Protein AF-A0A846C108-F1 (afdb_monomer_lite)

Structure (mmCIF, N/CA/C/O backbone):
data_AF-A0A846C108-F1
#
_entry.id   AF-A0A846C108-F1
#
loop_
_atom_site.group_PDB
_atom_site.id
_atom_site.type_symbol
_atom_site.label_atom_id
_atom_site.label_alt_id
_atom_site.label_comp_id
_atom_site.label_asym_id
_atom_site.label_entity_id
_atom_site.label_seq_id
_atom_site.pdbx_PDB_ins_code
_atom_site.Cartn_x
_atom_si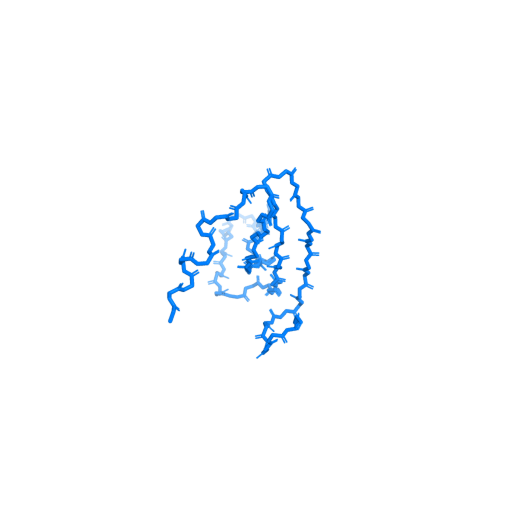te.Cartn_y
_atom_site.Cartn_z
_atom_site.occupancy
_atom_site.B_iso_or_equiv
_atom_site.auth_seq_id
_atom_site.auth_comp_id
_atom_site.auth_asym_id
_atom_site.auth_atom_id
_atom_site.pdbx_PDB_model_num
ATOM 1 N N . MET A 1 1 ? -26.975 14.475 4.589 1.00 59.34 1 MET A N 1
ATOM 2 C CA . MET A 1 1 ? -26.306 14.242 5.888 1.00 59.34 1 MET A CA 1
ATOM 3 C C . MET A 1 1 ? -24.812 14.190 5.628 1.00 59.34 1 MET A C 1
ATOM 5 O O . MET A 1 1 ? -24.405 13.411 4.773 1.00 59.34 1 MET A O 1
ATOM 9 N N . ASN A 1 2 ? -24.030 15.063 6.260 1.00 72.31 2 ASN A N 1
ATOM 10 C CA . ASN A 1 2 ? -22.595 15.159 6.003 1.00 72.31 2 ASN A CA 1
ATOM 11 C C . ASN A 1 2 ? -21.887 13.917 6.588 1.00 72.31 2 ASN A C 1
ATOM 13 O O . ASN A 1 2 ? -22.065 13.652 7.779 1.00 72.31 2 ASN A O 1
ATOM 17 N N . PRO A 1 3 ? -21.117 13.135 5.805 1.00 67.25 3 PRO A N 1
ATOM 18 C CA . PRO A 1 3 ? -20.420 11.955 6.318 1.00 67.25 3 PRO A CA 1
ATOM 19 C C . PRO A 1 3 ? -19.538 12.274 7.531 1.00 67.25 3 PRO A C 1
ATOM 21 O O . PRO A 1 3 ? -19.519 11.490 8.475 1.00 67.25 3 PRO A O 1
ATOM 24 N N . TYR A 1 4 ? -18.919 13.457 7.579 1.00 71.69 4 TYR A N 1
ATOM 25 C CA . TYR A 1 4 ? -18.052 13.873 8.686 1.00 71.69 4 TYR A CA 1
ATOM 26 C C . TYR A 1 4 ? -18.781 14.036 10.028 1.00 71.69 4 TYR A C 1
ATOM 28 O O . TYR A 1 4 ? -18.161 13.889 11.078 1.00 71.69 4 TYR A O 1
ATOM 36 N N . GLU A 1 5 ? -20.092 14.293 10.034 1.00 76.31 5 GLU A N 1
ATOM 37 C CA . GLU A 1 5 ? -20.858 14.386 11.285 1.00 76.31 5 GLU A CA 1
ATOM 38 C C . GLU A 1 5 ? -21.060 13.024 11.954 1.00 76.31 5 GLU A C 1
ATOM 40 O O . GLU A 1 5 ? -21.155 12.962 13.176 1.00 76.31 5 GLU A O 1
ATOM 45 N N . LYS A 1 6 ? -21.071 11.928 11.182 1.00 72.75 6 LYS A N 1
ATOM 46 C CA . LYS A 1 6 ? -21.214 10.567 11.728 1.00 72.75 6 LYS A CA 1
ATOM 47 C C . LYS A 1 6 ? -19.926 10.036 12.353 1.00 72.75 6 LYS A C 1
ATOM 49 O O . LYS A 1 6 ? -19.995 9.248 13.287 1.00 72.75 6 LYS A O 1
ATOM 54 N N . VAL A 1 7 ? -18.768 10.457 11.842 1.00 75.75 7 VAL A N 1
ATOM 55 C CA . VAL A 1 7 ? -17.455 9.948 12.285 1.00 75.75 7 VAL A CA 1
ATOM 56 C C . VAL A 1 7 ? -1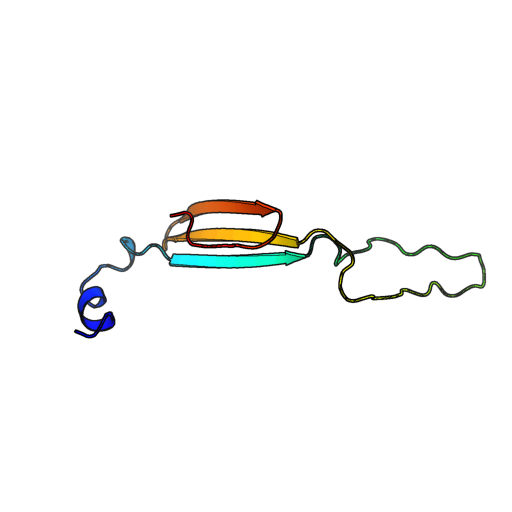6.920 10.711 13.504 1.00 75.75 7 VAL A C 1
ATOM 58 O O . VAL A 1 7 ? -16.049 10.209 14.200 1.00 75.75 7 VAL A O 1
ATOM 61 N N . LYS A 1 8 ? -17.468 11.898 13.814 1.00 77.44 8 LYS A N 1
ATOM 62 C CA . LYS A 1 8 ? -17.006 12.761 14.920 1.00 77.44 8 LYS A CA 1
ATOM 63 C C . LYS A 1 8 ? -17.000 12.100 16.303 1.00 77.44 8 LYS A C 1
ATOM 65 O O . LYS A 1 8 ? -16.215 12.514 17.143 1.00 77.44 8 LYS A O 1
ATOM 70 N N . ASN A 1 9 ? -17.870 11.116 16.532 1.00 84.81 9 ASN A N 1
ATOM 71 C CA . ASN A 1 9 ? -18.014 10.441 17.825 1.00 84.81 9 ASN A CA 1
ATOM 72 C C . ASN A 1 9 ? -17.390 9.035 17.846 1.00 84.81 9 ASN A C 1
ATOM 74 O O . ASN A 1 9 ? -17.645 8.275 18.774 1.00 84.81 9 ASN A O 1
ATOM 78 N N . ILE A 1 10 ? -16.631 8.658 16.814 1.00 84.31 10 ILE A N 1
ATOM 79 C CA . ILE A 1 10 ? -15.947 7.364 16.763 1.00 84.31 10 ILE A CA 1
ATOM 80 C C . ILE A 1 10 ? -14.551 7.546 17.356 1.00 84.31 10 ILE A C 1
ATOM 82 O O . ILE A 1 10 ? -13.805 8.425 16.930 1.00 84.31 10 ILE A O 1
ATOM 86 N N . GLU A 1 11 ? -14.207 6.717 18.339 1.00 85.50 11 GLU A N 1
ATOM 87 C CA . GLU A 1 11 ? -12.861 6.692 18.914 1.00 85.50 11 GLU A CA 1
ATOM 88 C C . GLU A 1 11 ? -11.823 6.305 17.856 1.00 85.50 11 GLU A C 1
ATOM 90 O O . GLU A 1 11 ? -12.069 5.448 17.001 1.00 85.50 11 GLU A O 1
ATOM 95 N N . ALA A 1 12 ? -10.655 6.944 17.907 1.00 83.44 12 ALA A N 1
ATOM 96 C CA . ALA A 1 12 ? -9.644 6.829 16.862 1.00 83.44 12 ALA A CA 1
ATOM 97 C C . ALA A 1 12 ? -9.072 5.402 16.759 1.00 83.44 12 ALA A C 1
ATOM 99 O O . ALA A 1 12 ? -8.676 4.955 15.683 1.00 83.44 12 ALA A O 1
ATOM 100 N N . GLU A 1 13 ? -9.095 4.661 17.863 1.00 86.50 13 GLU A N 1
ATOM 101 C CA . GLU A 1 13 ? -8.688 3.262 17.981 1.00 86.50 13 GLU A CA 1
ATOM 102 C C . GLU A 1 13 ? -9.574 2.317 17.156 1.00 86.50 13 GLU A C 1
ATOM 104 O O . GLU A 1 13 ? -9.114 1.254 16.734 1.00 86.50 13 GLU A O 1
ATOM 109 N N . ASN A 1 14 ? -10.820 2.717 16.888 1.00 87.69 14 ASN A N 1
ATOM 110 C CA . ASN A 1 14 ? -11.779 1.952 16.090 1.00 87.69 14 ASN A CA 1
ATOM 111 C C . ASN A 1 14 ? -11.715 2.296 14.593 1.00 87.69 14 ASN A C 1
ATOM 113 O O . ASN A 1 14 ? -12.499 1.763 13.804 1.00 87.69 14 ASN A O 1
ATOM 117 N N . LEU A 1 15 ? -10.804 3.184 14.184 1.00 89.06 15 LEU A N 1
ATOM 118 C CA . LEU A 1 15 ? -10.638 3.571 12.788 1.00 89.06 15 LEU A CA 1
ATOM 119 C C . LEU A 1 15 ? -9.657 2.641 12.069 1.00 89.06 15 LEU A C 1
ATOM 121 O O . LEU A 1 15 ? -8.555 2.355 12.544 1.00 89.06 15 LEU A O 1
ATOM 125 N N . VAL A 1 16 ? -10.064 2.212 10.876 1.00 89.81 16 VAL A N 1
ATOM 126 C CA . VAL A 1 16 ? -9.207 1.522 9.912 1.00 89.81 16 VAL A CA 1
ATOM 127 C C . VAL A 1 16 ? -9.144 2.376 8.654 1.00 89.81 16 VAL A C 1
ATOM 129 O O . VAL A 1 16 ? -10.170 2.686 8.048 1.00 89.81 16 VAL A O 1
ATOM 132 N N . PHE A 1 17 ? -7.934 2.767 8.281 1.00 89.00 17 PHE A N 1
ATOM 133 C CA . PHE A 1 17 ? -7.641 3.541 7.085 1.00 89.00 17 PHE A CA 1
ATOM 134 C C . PHE A 1 17 ? -7.284 2.593 5.950 1.00 89.00 17 PHE A C 1
ATOM 136 O O . PHE A 1 17 ? -6.492 1.670 6.138 1.00 89.00 17 PHE A O 1
ATOM 143 N N . LEU A 1 18 ? -7.879 2.831 4.786 1.00 91.00 18 LEU A N 1
ATOM 144 C CA . LEU A 1 18 ? -7.670 2.058 3.569 1.00 91.00 18 LEU A CA 1
ATOM 145 C C . LEU A 1 18 ? -7.059 2.974 2.516 1.00 91.00 18 LEU A C 1
ATOM 147 O O . LEU A 1 18 ? -7.607 4.048 2.265 1.00 91.00 18 LEU A O 1
ATOM 151 N N . ASP A 1 19 ? -5.957 2.547 1.911 1.00 88.00 19 ASP A N 1
ATOM 152 C CA . ASP A 1 19 ? -5.306 3.281 0.826 1.00 88.00 19 ASP A CA 1
ATOM 153 C C . ASP A 1 19 ? -4.761 2.340 -0.257 1.00 88.00 19 ASP A C 1
ATOM 155 O O . ASP A 1 19 ? -4.432 1.177 0.011 1.00 88.00 19 ASP A O 1
ATOM 159 N N . GLU A 1 20 ? -4.675 2.860 -1.482 1.00 88.88 20 GLU A N 1
ATOM 160 C CA . GLU A 1 20 ? -4.154 2.165 -2.659 1.00 88.88 20 GLU A CA 1
ATOM 161 C C . GLU A 1 20 ? -2.826 2.789 -3.108 1.00 88.88 20 GLU A C 1
ATOM 163 O O . GLU A 1 20 ? -2.726 3.991 -3.348 1.00 88.88 20 GLU A O 1
ATOM 168 N N . MET A 1 21 ? -1.808 1.951 -3.308 1.00 86.25 21 MET A N 1
ATOM 169 C CA . MET A 1 21 ? -0.494 2.360 -3.794 1.00 86.25 21 MET A CA 1
ATOM 170 C C . MET A 1 21 ? -0.066 1.530 -5.007 1.00 86.25 21 MET A C 1
ATOM 172 O O . MET A 1 21 ? 0.028 0.306 -4.947 1.00 86.25 21 MET A O 1
ATOM 176 N N . GLY A 1 22 ? 0.285 2.198 -6.106 1.00 84.06 22 GLY A N 1
ATOM 177 C CA . GLY A 1 22 ? 0.918 1.562 -7.262 1.00 84.06 22 GLY A CA 1
ATOM 178 C C . GLY A 1 22 ? 2.431 1.424 -7.081 1.00 84.06 22 GLY A C 1
ATOM 179 O O . GLY A 1 22 ? 3.143 2.423 -7.003 1.00 84.06 22 GLY A O 1
ATOM 180 N N . VAL A 1 23 ? 2.939 0.193 -7.072 1.00 82.25 23 VAL A N 1
ATOM 181 C CA . VAL A 1 23 ? 4.372 -0.118 -7.020 1.00 82.25 23 VAL A CA 1
ATOM 182 C C . VAL A 1 23 ? 4.866 -0.492 -8.415 1.00 82.25 23 VAL A C 1
ATOM 184 O O . VAL A 1 23 ? 4.442 -1.484 -9.012 1.00 82.25 23 VAL A O 1
ATOM 187 N N . LEU A 1 24 ? 5.796 0.302 -8.943 1.00 80.75 24 LEU A N 1
ATOM 188 C CA . LEU A 1 24 ? 6.462 0.037 -10.216 1.00 80.75 24 LEU A CA 1
ATOM 189 C C . LEU A 1 24 ? 7.713 -0.819 -9.971 1.00 80.75 24 LEU A C 1
ATOM 191 O O . LEU A 1 24 ? 8.732 -0.324 -9.490 1.00 80.75 24 LEU A O 1
ATOM 195 N N . LEU A 1 25 ? 7.653 -2.107 -10.321 1.00 71.31 25 LEU A N 1
ATOM 196 C CA . LEU A 1 25 ? 8.708 -3.073 -9.982 1.00 71.31 25 LEU A CA 1
ATOM 197 C C . LEU A 1 25 ? 10.013 -2.922 -10.780 1.00 71.31 25 LEU A C 1
ATOM 199 O O . LEU A 1 25 ? 11.014 -3.529 -10.416 1.00 71.31 25 LEU A O 1
ATOM 203 N N . GLY A 1 26 ? 10.031 -2.151 -11.868 1.00 67.00 26 GLY A N 1
ATOM 204 C CA . GLY A 1 26 ? 11.226 -2.016 -12.711 1.00 67.00 26 GLY A CA 1
ATOM 205 C C . GLY A 1 26 ? 11.856 -0.625 -12.718 1.00 67.00 26 GLY A C 1
ATOM 206 O O . GLY A 1 26 ? 12.587 -0.286 -13.647 1.00 67.00 26 GLY A O 1
ATOM 207 N N . LEU A 1 27 ? 11.623 0.158 -11.662 1.00 63.03 27 LEU A N 1
ATOM 208 C CA . LEU A 1 27 ? 12.283 1.453 -11.471 1.00 63.03 27 LEU A CA 1
ATOM 209 C C . LEU A 1 27 ? 13.784 1.346 -11.160 1.00 63.03 27 LEU A C 1
ATOM 211 O O . LEU A 1 27 ? 14.500 2.327 -11.340 1.00 63.03 27 LEU A O 1
ATOM 215 N N . THR A 1 28 ? 14.291 0.185 -10.735 1.00 59.41 28 THR A N 1
ATOM 216 C CA . THR A 1 28 ? 15.659 0.097 -10.202 1.00 59.41 28 THR A CA 1
ATOM 217 C C . THR A 1 28 ? 16.501 -0.934 -10.953 1.00 59.41 28 THR A C 1
ATOM 219 O O . THR A 1 28 ? 16.419 -2.135 -10.701 1.00 59.41 28 THR A O 1
ATOM 222 N N . ARG A 1 29 ? 17.370 -0.472 -11.863 1.00 63.12 29 ARG A N 1
ATOM 223 C CA . ARG A 1 29 ? 18.524 -1.266 -12.325 1.00 63.12 29 ARG A CA 1
ATOM 224 C C . ARG A 1 29 ? 19.648 -1.106 -11.304 1.00 63.12 29 ARG A C 1
ATOM 226 O O . ARG A 1 29 ? 20.097 0.007 -11.068 1.00 63.12 29 ARG A O 1
ATOM 233 N N . SER A 1 30 ? 20.131 -2.205 -10.727 1.00 69.06 30 SER A N 1
ATOM 234 C CA . SER A 1 30 ? 21.246 -2.162 -9.768 1.00 69.06 30 SER A CA 1
ATOM 235 C C . SER A 1 30 ? 22.609 -1.929 -10.431 1.00 69.06 30 SER A C 1
ATOM 237 O O . SER A 1 30 ? 23.523 -1.439 -9.780 1.00 69.06 30 SER A O 1
ATOM 239 N N . HIS A 1 31 ? 22.753 -2.272 -11.717 1.00 75.50 31 HIS A N 1
ATOM 240 C CA . HIS A 1 31 ? 24.018 -2.190 -12.449 1.00 75.50 31 HIS A CA 1
ATOM 241 C C . HIS A 1 31 ? 23.788 -1.837 -13.926 1.00 75.50 31 HIS A C 1
ATOM 243 O O . HIS A 1 31 ? 22.871 -2.362 -14.566 1.00 75.50 31 HIS A O 1
ATOM 249 N N . ALA A 1 32 ? 24.665 -1.003 -14.488 1.00 75.56 32 ALA A N 1
ATOM 250 C CA . ALA A 1 32 ? 24.769 -0.743 -15.923 1.00 75.56 32 ALA A CA 1
ATOM 251 C C . ALA A 1 32 ? 26.029 -1.429 -16.484 1.00 75.56 32 ALA A C 1
ATOM 253 O O . ALA A 1 32 ? 27.036 -1.535 -15.788 1.00 75.56 32 ALA A O 1
ATOM 254 N N . ARG A 1 33 ? 25.981 -1.923 -17.730 1.00 80.62 33 ARG A N 1
ATOM 255 C CA . ARG A 1 33 ? 27.131 -2.560 -18.401 1.00 80.62 33 ARG A CA 1
ATOM 256 C C . ARG A 1 33 ? 27.382 -1.899 -19.753 1.00 80.62 33 ARG A C 1
ATOM 258 O O . ARG A 1 33 ? 26.442 -1.753 -20.532 1.00 80.62 33 ARG A O 1
ATOM 265 N N . SER A 1 34 ? 28.636 -1.554 -20.030 1.00 86.12 34 SER A N 1
ATOM 266 C CA . SER A 1 34 ? 29.113 -1.071 -21.329 1.00 86.12 34 SER A CA 1
ATOM 267 C C . SER A 1 34 ? 30.491 -1.658 -21.646 1.00 86.12 34 SER A C 1
ATOM 269 O O . SER A 1 34 ? 31.178 -2.178 -20.764 1.00 86.12 34 SER A O 1
ATOM 271 N N . TYR A 1 35 ? 30.883 -1.614 -22.921 1.00 88.19 35 TYR A N 1
ATOM 272 C CA . TYR A 1 35 ? 32.236 -1.984 -23.333 1.00 88.19 35 TYR A CA 1
ATOM 273 C C . TYR A 1 35 ? 33.258 -0.972 -22.801 1.00 88.19 35 TYR A C 1
ATOM 275 O O . TYR A 1 35 ? 32.938 0.204 -22.602 1.00 88.19 35 TYR A O 1
ATOM 283 N N . TYR A 1 36 ? 34.500 -1.419 -22.603 1.00 86.50 36 TYR A N 1
ATOM 284 C CA . TYR A 1 36 ? 35.596 -0.548 -22.178 1.00 86.50 36 TYR A CA 1
ATOM 285 C C . TYR A 1 36 ? 35.741 0.647 -23.134 1.00 86.50 36 TYR A C 1
ATOM 287 O O . TYR A 1 36 ? 35.813 0.468 -24.348 1.00 86.50 36 TYR A O 1
ATOM 295 N N . GLY A 1 37 ? 35.736 1.865 -22.583 1.00 91.56 37 GLY A N 1
ATOM 296 C CA . GLY A 1 37 ? 35.789 3.111 -23.357 1.00 91.56 37 GLY A CA 1
ATOM 297 C C . GLY A 1 37 ? 34.443 3.617 -23.895 1.00 91.56 37 GLY A C 1
ATOM 298 O O . GLY A 1 37 ? 34.421 4.629 -24.588 1.00 91.56 37 GLY A O 1
ATOM 299 N N . SER A 1 38 ? 33.321 2.961 -23.575 1.00 87.25 38 SER A N 1
ATOM 300 C CA . SER A 1 38 ? 31.980 3.394 -23.994 1.00 87.25 38 SER A CA 1
ATOM 301 C C . SER A 1 38 ? 31.093 3.792 -22.813 1.00 87.25 38 SER A C 1
ATOM 303 O O . SER A 1 38 ? 31.135 3.182 -21.742 1.00 87.25 38 SER A O 1
ATOM 305 N N . ILE A 1 39 ? 30.263 4.816 -23.020 1.00 85.12 39 ILE A N 1
ATOM 306 C CA . ILE A 1 39 ? 29.285 5.283 -22.033 1.00 85.12 39 ILE A CA 1
ATOM 307 C C . ILE A 1 39 ? 28.098 4.317 -22.026 1.00 85.12 39 ILE A C 1
ATOM 309 O O . ILE A 1 39 ? 27.560 3.967 -23.077 1.00 85.12 39 ILE A O 1
ATOM 313 N N . ALA A 1 40 ? 27.675 3.889 -20.838 1.00 84.12 40 ALA A N 1
ATOM 314 C CA . ALA A 1 40 ? 26.422 3.168 -20.685 1.00 84.12 40 ALA A CA 1
ATOM 315 C C . ALA A 1 40 ? 25.253 4.158 -20.808 1.00 84.12 40 ALA A C 1
ATOM 317 O O . ALA A 1 40 ? 25.067 5.013 -19.947 1.00 84.12 40 ALA A O 1
ATOM 318 N N . TYR A 1 41 ? 24.469 4.040 -21.878 1.00 75.94 41 TYR A N 1
ATOM 319 C CA . TYR A 1 41 ? 23.230 4.797 -22.052 1.00 75.94 41 TYR A CA 1
ATOM 320 C C . TYR A 1 41 ? 22.063 4.036 -21.420 1.00 75.94 41 TYR A C 1
ATOM 322 O O . TYR A 1 41 ? 21.934 2.823 -21.618 1.00 75.94 41 TYR A O 1
ATOM 330 N N . ASP A 1 42 ? 21.187 4.738 -20.700 1.00 69.94 42 ASP A N 1
ATOM 331 C CA . ASP A 1 42 ? 19.903 4.183 -20.280 1.00 69.94 42 ASP A CA 1
ATOM 332 C C . ASP A 1 42 ? 18.753 4.867 -21.016 1.00 69.94 42 ASP A C 1
ATOM 334 O O . ASP A 1 42 ? 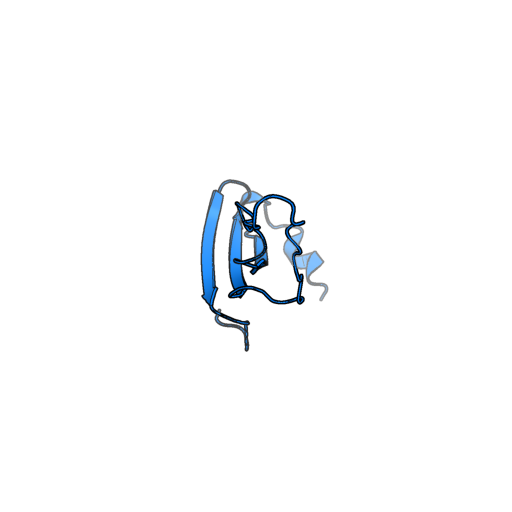18.632 6.089 -21.042 1.00 69.94 42 ASP A O 1
ATOM 338 N N . PHE A 1 43 ? 17.898 4.049 -21.622 1.00 63.72 43 PHE A N 1
ATOM 339 C CA . PHE A 1 43 ? 16.656 4.504 -22.226 1.00 63.72 43 PHE A CA 1
ATOM 340 C C . PHE A 1 43 ? 15.547 4.343 -21.192 1.00 63.72 43 PHE A C 1
ATOM 342 O O . PHE A 1 43 ? 14.983 3.254 -21.050 1.00 63.72 43 PHE A O 1
ATOM 349 N N . SER A 1 44 ? 15.237 5.419 -20.469 1.00 61.47 44 SER A N 1
ATOM 350 C CA . SER A 1 44 ? 14.049 5.478 -19.614 1.00 61.47 44 SER A CA 1
ATOM 351 C C . SER A 1 44 ? 12.808 5.672 -20.491 1.00 61.47 44 SER A C 1
ATOM 353 O O . SER A 1 44 ? 12.270 6.765 -20.640 1.00 61.47 44 SER A O 1
ATOM 355 N N . LEU A 1 45 ? 12.384 4.598 -21.160 1.00 54.53 45 LEU A N 1
ATOM 356 C CA . LEU A 1 45 ? 11.026 4.512 -21.687 1.00 54.53 45 LEU A CA 1
ATOM 357 C C . LEU A 1 45 ? 10.113 4.309 -20.478 1.00 54.53 45 LEU A C 1
ATOM 359 O O . LEU A 1 45 ? 10.319 3.363 -19.723 1.00 54.53 45 LEU A O 1
ATOM 363 N N . PHE A 1 46 ? 9.139 5.206 -20.321 1.00 55.94 46 PHE A N 1
ATOM 364 C CA . PHE A 1 46 ? 8.243 5.435 -19.176 1.00 55.94 46 PHE A CA 1
ATOM 365 C C . PHE A 1 46 ? 7.568 4.214 -18.502 1.00 55.94 46 PHE A C 1
ATOM 367 O O . PHE A 1 46 ? 6.841 4.400 -17.535 1.00 55.94 46 PHE A O 1
ATOM 374 N N . TYR A 1 47 ? 7.797 2.975 -18.940 1.00 52.75 47 TYR A N 1
ATOM 375 C CA . TYR A 1 47 ? 7.190 1.761 -18.390 1.00 52.75 47 TYR A CA 1
ATOM 376 C C . TYR A 1 47 ? 8.109 0.540 -18.559 1.00 52.75 47 TYR A C 1
ATOM 378 O O . TYR A 1 47 ? 7.831 -0.364 -19.346 1.00 52.75 47 TYR A O 1
ATOM 386 N N . ARG A 1 48 ? 9.229 0.476 -17.834 1.00 53.28 48 ARG A N 1
ATOM 387 C CA . ARG A 1 48 ? 9.991 -0.777 -17.701 1.00 53.28 48 ARG A CA 1
ATOM 388 C C . ARG A 1 48 ? 9.551 -1.476 -16.424 1.00 53.28 48 ARG A C 1
ATOM 390 O O . ARG A 1 48 ? 10.108 -1.203 -15.379 1.00 53.28 48 ARG A O 1
ATOM 397 N N . GLY A 1 49 ? 8.548 -2.349 -16.486 1.00 62.00 49 GLY A N 1
ATOM 398 C CA . GLY A 1 49 ? 8.213 -3.235 -15.365 1.00 62.00 49 GLY A CA 1
ATOM 399 C C . GLY A 1 49 ? 6.730 -3.561 -15.224 1.00 62.00 49 GLY A C 1
ATOM 400 O O . GLY A 1 49 ? 5.867 -2.850 -15.733 1.00 62.00 49 GLY A O 1
ATOM 401 N N . GLN A 1 50 ? 6.444 -4.650 -14.508 1.00 69.75 50 GLN A N 1
ATOM 402 C CA . GLN A 1 50 ? 5.092 -4.950 -14.042 1.00 69.75 50 GLN A CA 1
ATOM 403 C C . GLN A 1 50 ? 4.699 -3.924 -12.969 1.00 69.75 50 GLN A C 1
ATOM 405 O O . GLN A 1 50 ? 5.497 -3.613 -12.080 1.00 69.75 50 GLN A O 1
ATOM 410 N N . LYS A 1 51 ? 3.481 -3.383 -13.068 1.00 75.50 51 LYS A N 1
ATOM 411 C CA . LYS A 1 51 ? 2.869 -2.605 -11.989 1.00 75.50 51 LYS A CA 1
ATOM 412 C C . LYS A 1 51 ? 2.145 -3.563 -11.050 1.00 75.50 51 LYS A C 1
ATOM 414 O O . LYS A 1 51 ? 1.378 -4.412 -11.510 1.00 75.50 51 LYS A O 1
ATOM 419 N N . VAL A 1 52 ? 2.394 -3.419 -9.758 1.00 81.81 52 VAL A N 1
ATOM 420 C CA . VAL A 1 52 ? 1.638 -4.111 -8.717 1.00 81.81 52 VAL A CA 1
ATOM 421 C C . VAL A 1 52 ? 0.879 -3.055 -7.945 1.00 81.81 52 VAL A C 1
ATOM 423 O O . VAL A 1 52 ? 1.482 -2.142 -7.388 1.00 81.81 52 VAL A O 1
ATOM 426 N N . THR A 1 53 ? -0.438 -3.168 -7.925 1.00 84.25 53 THR A N 1
ATOM 427 C CA . THR A 1 53 ? -1.272 -2.346 -7.059 1.00 84.25 53 THR A CA 1
ATOM 428 C C . THR A 1 53 ? -1.315 -2.995 -5.683 1.00 84.25 53 THR A C 1
ATOM 430 O O . THR A 1 53 ? -1.556 -4.195 -5.562 1.00 84.25 53 THR A O 1
ATOM 433 N N . VAL A 1 54 ? -1.065 -2.215 -4.643 1.00 85.56 54 VAL A N 1
ATOM 434 C CA . VAL A 1 54 ? -1.071 -2.642 -3.247 1.00 85.56 54 VAL A CA 1
ATOM 435 C C . VAL A 1 54 ? -2.214 -1.936 -2.531 1.00 85.56 54 VAL A C 1
ATOM 437 O O . VAL A 1 54 ? -2.318 -0.718 -2.605 1.00 85.56 54 VAL A O 1
ATOM 440 N N . PHE A 1 55 ? -3.031 -2.688 -1.805 1.00 87.00 55 PHE A N 1
ATOM 441 C CA . PHE A 1 55 ? -4.054 -2.166 -0.905 1.00 87.00 55 PHE A CA 1
ATOM 442 C C . PHE A 1 55 ? -3.594 -2.383 0.525 1.00 87.00 55 PHE A C 1
ATOM 444 O O . PHE A 1 55 ? -3.318 -3.518 0.929 1.00 87.00 55 PHE A O 1
ATOM 451 N N . GLY A 1 56 ? -3.497 -1.294 1.278 1.00 87.88 56 GLY A N 1
ATOM 452 C CA . GLY A 1 56 ? -3.125 -1.312 2.683 1.00 87.88 56 GLY A CA 1
ATOM 453 C C . GLY A 1 56 ? -4.310 -0.939 3.557 1.00 87.88 56 GLY A C 1
ATOM 454 O O . GLY A 1 56 ? -4.955 0.078 3.322 1.00 87.88 56 GLY A O 1
ATOM 455 N N . ALA A 1 57 ? -4.564 -1.747 4.582 1.00 91.75 57 ALA A N 1
ATOM 456 C CA . ALA A 1 57 ? -5.461 -1.423 5.678 1.00 91.75 57 ALA A CA 1
ATOM 457 C C . ALA A 1 57 ? -4.639 -1.241 6.955 1.00 91.75 57 ALA A C 1
ATOM 459 O O . ALA A 1 57 ? -3.977 -2.185 7.399 1.00 91.75 57 ALA A O 1
ATOM 460 N N . ILE A 1 58 ? -4.679 -0.055 7.559 1.00 92.06 58 ILE A N 1
ATOM 461 C CA . ILE A 1 58 ? -3.937 0.257 8.787 1.00 92.06 58 ILE A CA 1
ATOM 462 C C . ILE A 1 58 ? -4.869 0.810 9.863 1.00 92.06 58 ILE A C 1
ATOM 464 O O . ILE A 1 58 ? -5.757 1.609 9.582 1.00 92.06 58 ILE A O 1
ATOM 468 N N . SER A 1 59 ? -4.663 0.391 11.105 1.00 90.75 59 SER A N 1
ATOM 469 C CA . SER A 1 59 ? -5.192 1.070 12.288 1.00 90.75 59 SER A CA 1
ATOM 470 C C . SER A 1 59 ? -4.056 1.819 12.986 1.00 90.75 59 SER A C 1
ATOM 472 O O . SER A 1 59 ? -2.888 1.675 12.621 1.00 90.75 59 SER A O 1
ATOM 474 N N . LEU A 1 60 ? -4.368 2.587 14.031 1.00 89.00 60 LEU A N 1
ATOM 475 C CA . LEU A 1 60 ? -3.348 3.288 14.824 1.00 89.00 60 LEU A CA 1
ATOM 476 C C . LEU A 1 60 ? -2.306 2.358 15.464 1.00 89.00 60 LEU A C 1
ATOM 478 O O . LEU A 1 60 ? -1.210 2.798 15.799 1.00 89.00 60 LEU A O 1
ATOM 482 N N . THR A 1 61 ? -2.642 1.083 15.654 1.00 87.31 61 THR A N 1
ATOM 483 C CA . THR A 1 61 ? -1.808 0.131 16.396 1.00 87.31 61 THR A CA 1
ATOM 484 C C . THR A 1 61 ? -1.136 -0.907 15.510 1.00 87.31 61 THR A C 1
ATOM 486 O O . THR A 1 61 ? -0.104 -1.453 15.903 1.00 87.31 61 THR A O 1
ATOM 489 N N . LYS A 1 62 ? -1.703 -1.224 14.338 1.00 87.50 62 LYS A N 1
ATOM 490 C CA . LYS A 1 62 ? -1.189 -2.295 13.477 1.00 87.50 62 LYS A CA 1
ATOM 491 C C . LYS A 1 62 ? -1.645 -2.182 12.027 1.00 87.50 62 LYS A C 1
ATOM 493 O O . LYS A 1 62 ? -2.660 -1.572 11.706 1.00 87.50 62 LYS A O 1
ATOM 498 N N . VAL A 1 63 ? -0.933 -2.896 11.161 1.00 87.44 63 VAL A N 1
ATOM 499 C CA . VAL A 1 63 ? -1.425 -3.232 9.822 1.00 87.44 63 VAL A CA 1
ATOM 500 C C . VAL A 1 63 ? -2.511 -4.300 9.969 1.00 87.44 63 VAL A C 1
ATOM 502 O O . VAL A 1 63 ? -2.280 -5.358 10.554 1.00 87.44 63 VAL A O 1
ATOM 505 N N . VAL A 1 64 ? -3.712 -3.994 9.482 1.00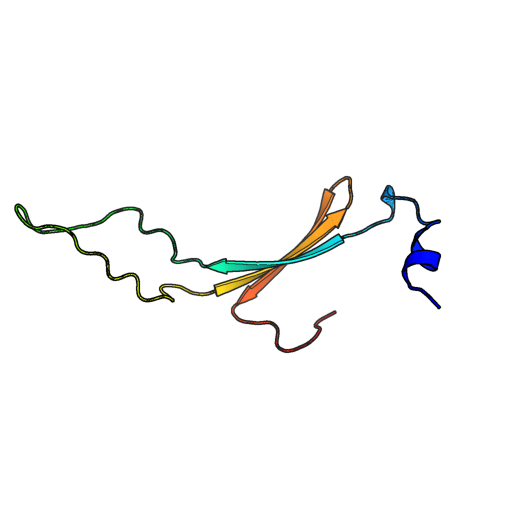 89.19 64 VAL A N 1
ATOM 506 C CA . VAL A 1 64 ? -4.897 -4.863 9.548 1.00 89.19 64 VAL A CA 1
ATOM 507 C C . VAL A 1 64 ? -4.927 -5.826 8.364 1.00 89.19 64 VAL A C 1
ATOM 509 O O . VAL A 1 64 ? -5.326 -6.977 8.518 1.00 89.19 64 VAL A O 1
ATOM 512 N N . GLY A 1 65 ? -4.468 -5.379 7.198 1.00 86.25 65 GLY A N 1
ATOM 513 C CA . GLY A 1 65 ? -4.443 -6.192 5.992 1.00 86.25 65 GLY A CA 1
ATOM 514 C C . GLY A 1 65 ? -3.585 -5.566 4.905 1.00 86.25 65 GLY A C 1
ATOM 515 O O . GLY A 1 65 ? -3.444 -4.347 4.829 1.00 86.25 65 GLY A O 1
ATOM 516 N N . LEU A 1 66 ? -3.005 -6.422 4.073 1.00 87.38 66 LEU A N 1
ATOM 517 C CA . LEU A 1 66 ? -2.256 -6.035 2.888 1.00 87.38 66 LEU A CA 1
ATOM 518 C C . LEU A 1 66 ? -2.670 -6.971 1.757 1.00 87.38 66 LEU A C 1
ATOM 520 O O . LEU A 1 66 ? -2.608 -8.190 1.915 1.00 87.38 66 LEU A O 1
ATOM 524 N N . MET A 1 67 ? -3.069 -6.409 0.625 1.00 86.25 67 MET A N 1
ATOM 525 C CA . MET A 1 67 ? -3.412 -7.173 -0.569 1.00 86.25 67 MET A CA 1
ATOM 526 C C . MET A 1 67 ? -2.631 -6.632 -1.758 1.00 86.25 67 MET A C 1
ATOM 528 O O . MET A 1 67 ? -2.478 -5.423 -1.905 1.00 86.25 67 MET A O 1
ATOM 532 N N . THR A 1 68 ? -2.143 -7.519 -2.618 1.00 85.12 68 THR A N 1
ATOM 533 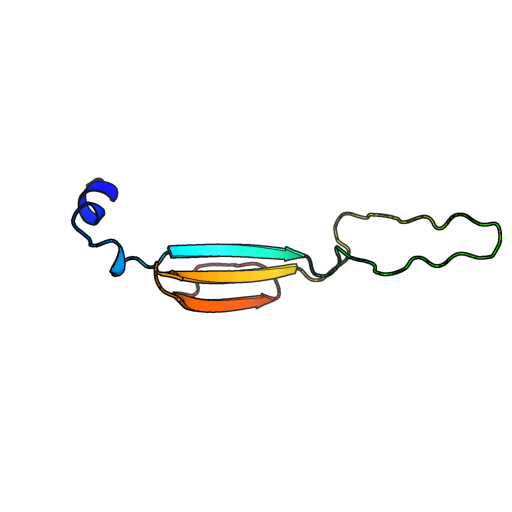C CA . THR A 1 68 ? -1.496 -7.137 -3.872 1.00 85.12 68 THR A CA 1
ATOM 534 C C . THR A 1 68 ? -2.314 -7.635 -5.057 1.00 85.12 68 THR A C 1
ATOM 536 O O . THR A 1 68 ? -2.789 -8.769 -5.080 1.00 85.12 68 THR A O 1
ATOM 539 N N . LEU A 1 69 ? -2.494 -6.766 -6.047 1.00 82.19 69 LEU A N 1
ATOM 540 C CA . LEU A 1 69 ? -3.114 -7.070 -7.327 1.00 82.19 69 LEU A CA 1
ATOM 541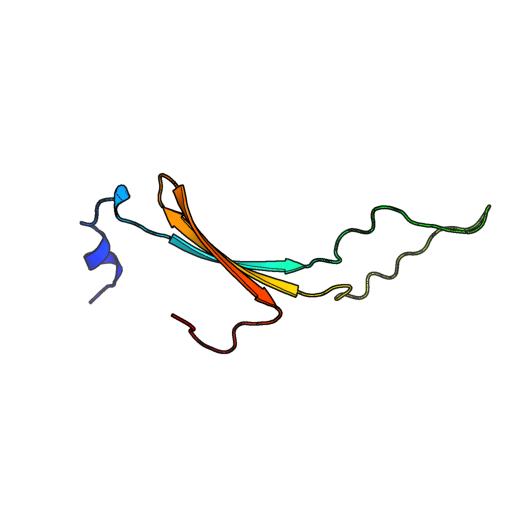 C C . LEU A 1 69 ? -2.088 -6.864 -8.437 1.00 82.19 69 LEU A C 1
ATOM 543 O O . LEU A 1 69 ? -1.458 -5.810 -8.553 1.00 82.19 69 LEU A O 1
ATOM 547 N N . ASN A 1 70 ? -1.960 -7.869 -9.296 1.00 77.31 70 ASN A N 1
ATOM 548 C CA . ASN A 1 70 ? -1.201 -7.738 -10.530 1.00 77.31 70 ASN A CA 1
ATOM 549 C C . ASN A 1 70 ? -2.077 -7.004 -11.551 1.00 77.31 70 ASN A C 1
ATOM 551 O O . ASN A 1 70 ? -3.052 -7.572 -12.040 1.00 77.31 70 ASN A O 1
ATOM 555 N N . GLY A 1 71 ? -1.743 -5.752 -11.874 1.00 71.38 71 GLY A N 1
ATOM 556 C CA . GLY A 1 71 ? -2.502 -4.952 -12.837 1.00 71.38 71 GLY A CA 1
ATOM 557 C C . GLY A 1 71 ? -3.192 -3.738 -12.222 1.00 71.38 71 GLY A C 1
ATOM 558 O O . GLY A 1 71 ? -2.557 -2.969 -11.515 1.00 71.38 71 GLY A O 1
ATOM 559 N N . SER A 1 72 ? -4.440 -3.481 -12.612 1.00 67.25 72 SER A N 1
ATOM 560 C CA . SER A 1 72 ? -5.216 -2.300 -12.211 1.00 67.25 72 SER A CA 1
ATOM 561 C C . SER A 1 72 ? -6.537 -2.742 -11.607 1.00 67.25 72 SER A C 1
ATOM 563 O O . SER A 1 72 ? -7.091 -3.749 -12.044 1.00 67.25 72 SER A O 1
ATOM 565 N N . MET A 1 73 ? -7.067 -1.971 -10.663 1.00 69.50 73 MET A N 1
ATOM 566 C CA . MET A 1 73 ? -8.431 -2.171 -10.187 1.00 69.50 73 MET A CA 1
ATOM 567 C C . MET A 1 73 ? -9.427 -1.840 -11.309 1.00 69.50 73 MET A C 1
ATOM 569 O O . MET A 1 73 ? -9.319 -0.785 -11.932 1.00 69.50 73 MET A O 1
ATOM 573 N N . ASP A 1 74 ? -10.372 -2.744 -11.569 1.00 69.06 74 ASP A N 1
ATOM 574 C CA . ASP A 1 74 ? -11.412 -2.565 -12.596 1.00 69.06 74 ASP A CA 1
ATOM 575 C C . ASP A 1 74 ? -12.742 -2.086 -11.971 1.00 69.06 74 ASP A C 1
ATOM 577 O O . ASP A 1 74 ? -13.451 -1.264 -12.549 1.00 69.06 74 ASP A O 1
ATOM 581 N N . ARG A 1 75 ? -13.057 -2.548 -10.746 1.00 65.88 75 ARG A N 1
ATOM 582 C CA . ARG A 1 75 ? -14.143 -2.086 -9.851 1.00 65.88 75 ARG A CA 1
ATOM 583 C C . ARG A 1 75 ? -13.981 -2.702 -8.445 1.00 65.88 75 ARG A C 1
ATOM 585 O O . ARG A 1 75 ? -13.213 -3.646 -8.293 1.00 65.88 75 ARG A O 1
ATOM 592 N N . ILE A 1 76 ? -14.683 -2.148 -7.443 1.00 51.22 76 ILE A N 1
ATOM 593 C CA . ILE A 1 76 ? -14.656 -2.536 -6.012 1.00 51.22 76 ILE A CA 1
ATOM 594 C C . ILE A 1 76 ? -14.738 -4.066 -5.852 1.00 51.22 76 ILE A C 1
ATOM 596 O O . ILE A 1 76 ? -15.790 -4.654 -6.087 1.00 51.22 76 ILE A O 1
ATOM 600 N N . CYS A 1 77 ? -13.635 -4.691 -5.433 1.00 44.97 77 CYS A N 1
ATOM 601 C CA . CYS A 1 77 ? -13.620 -6.023 -4.825 1.00 44.97 77 CYS A CA 1
ATOM 602 C C . CYS A 1 77 ? -13.519 -5.830 -3.311 1.00 44.97 77 CYS A C 1
ATOM 604 O O . CYS A 1 77 ? -12.450 -5.992 -2.724 1.00 44.97 77 CYS A O 1
ATOM 606 N N . ILE A 1 78 ? -14.624 -5.400 -2.709 1.00 42.41 78 ILE A N 1
ATOM 607 C CA . ILE A 1 78 ? -14.844 -5.420 -1.263 1.00 42.41 78 ILE A CA 1
ATOM 608 C C . ILE A 1 78 ? -16.223 -6.030 -1.049 1.00 42.41 78 ILE A C 1
ATOM 610 O O . ILE A 1 78 ? -17.150 -5.597 -1.773 1.00 42.41 78 ILE A O 1
#

Sequence (78 aa):
MNPYEKVKNIEAENLVFLDEMGVLLGLTRSHARSYYGSIAYDFSLFYRGQKVTVFGAISLTKVVGLMTLNGSMDRICI

Secondary structure (DSSP, 8-state):
--HHHHHTTS-GGG--EEEEEEEETTS--S-----TT--------S--S-EEEEEEEE-SSSEEEEEEEES---S---

Foldseek 3Di:
DDPVVVCVPPDQQPDKDKDKDKDQPPPDDPDFDDPPPDDGDDDCPPHDGWIKIKMWIDGPVGTPDIDIDGDDDPDDPD

pLDDT: mean 77.05, std 12.27, range [42.41, 92.06]

Radius of gyration: 20.79 Å; chains: 1; bounding box: 62×23×43 Å